Protein 1R8O (pdb70)

Solvent-accessible surface area: 8433 Å² total; per-residue (Å²): 176,12,30,7,61,116,48,139,59,0,50,4,52,26,24,44,1,43,1,7,14,37,91,224,62,131,2,1,0,6,32,18,18,98,11,38,79,43,191,18,31,34,0,1,3,6,9,115,51,92,168,42,56,19,35,4,4,67,0,20,0,80,70,175,33,153,101,7,52,52,36,39,73,0,2,2,25,7,50,97,27,32,165,74,6,35,120,57,1,7,6,8,35,71,95,27,235,94,50,38,0,0,5,1,27,47,98,172,48,62,72,79,10,22,44,2,37,1,47,82,16,161,112,20,15,46,3,4,43,28,21,122,192,73,137,57,31,14,0,0,33,76,73,26,153,112,151,27,41,8,0,5,12,57,79,56,88,38,22,13,0,99,0,76,79,35,120

Structure (mmCIF, N/CA/C/O backbone):
data_1R8O
#
_entry.id   1R8O
#
_cell.length_a   58.710
_cell.length_b   58.710
_cell.length_c   93.750
_cell.angle_alpha   90.00
_cell.angle_beta   90.00
_cell.angle_gamma   90.00
#
_symmetry.space_group_name_H-M   'P 43 21 2'
#
loop_
_entity.id
_entity.type
_entity.pdbx_description
1 polymer 'Kunitz trypsin inhibitor'
2 polymer 'Kunitz trypsin inhibitor'
3 water water
#
loop_
_atom_site.group_PDB
_atom_site.id
_atom_site.type_symbol
_atom_site.label_atom_id
_atom_site.label_alt_id
_atom_site.label_comp_id
_atom_site.label_asym_id
_atom_site.label_entity_id
_atom_site.label_seq_id
_atom_site.pdbx_PDB_ins_code
_atom_site.Cartn_x
_atom_site.Cartn_y
_atom_site.Cartn_z
_atom_site.occupancy
_atom_site.B_iso_or_equiv
_atom_site.auth_seq_id
_atom_site.auth_comp_id
_atom_site.auth_asym_id
_atom_site.auth_atom_id
_atom_site.pdbx_PDB_model_num
ATOM 1 N N . ARG A 1 1 ? 3.477 20.485 28.880 1.00 10.61 1 ARG A N 1
ATOM 2 C CA . ARG A 1 1 ? 4.626 21.406 29.113 1.00 10.93 1 ARG A CA 1
ATOM 3 C C . ARG A 1 1 ? 5.940 20.638 29.388 1.00 9.91 1 ARG A C 1
ATOM 4 O O . ARG A 1 1 ? 5.942 19.558 29.962 1.00 9.13 1 ARG A O 1
ATOM 12 N N . LEU A 1 2 ? 7.058 21.228 28.992 1.00 9.77 2 LEU A N 1
ATOM 13 C CA . LEU A 1 2 ? 8.362 20.603 29.195 1.00 8.39 2 LEU A CA 1
ATOM 14 C C . LEU A 1 2 ? 8.895 20.869 30.613 1.00 7.96 2 LEU A C 1
ATOM 15 O O . LEU A 1 2 ? 9.171 22.029 31.010 1.00 7.85 2 LEU A O 1
ATOM 20 N N . VAL A 1 3 ? 9.024 19.785 31.381 1.00 7.48 3 VAL A N 1
ATOM 21 C CA . VAL A 1 3 ? 9.661 19.874 32.698 1.00 6.74 3 VAL A CA 1
ATOM 22 C C . VAL A 1 3 ? 10.599 18.711 32.900 1.00 7.31 3 VAL A C 1
ATOM 23 O O . VAL A 1 3 ? 10.509 17.698 32.164 1.00 7.48 3 VAL A O 1
ATOM 27 N N . ASP A 1 4 ? 11.478 18.833 33.883 1.00 6.42 4 ASP A N 1
ATOM 28 C CA . ASP A 1 4 ? 12.338 17.714 34.272 1.00 7.43 4 ASP A CA 1
ATOM 29 C C . ASP A 1 4 ? 11.581 16.721 35.160 1.00 7.35 4 ASP A C 1
ATOM 30 O O . ASP A 1 4 ? 10.393 16.894 35.426 1.00 8.62 4 ASP A O 1
ATOM 35 N N . THR A 1 5 ? 12.274 15.688 35.637 1.00 8.45 5 THR A N 1
ATOM 36 C CA . THR A 1 5 ? 11.603 14.619 36.394 1.00 8.41 5 THR A CA 1
ATOM 37 C C . THR A 1 5 ? 11.035 15.089 37.743 1.00 8.81 5 THR A C 1
ATOM 38 O O . THR A 1 5 ? 10.140 14.454 38.287 1.00 8.34 5 THR A O 1
ATOM 42 N N . ASP A 1 6 ? 11.542 16.197 38.269 1.00 8.54 6 ASP A N 1
ATOM 43 C CA . ASP A 1 6 ? 10.961 16.843 39.483 1.00 9.31 6 ASP A CA 1
ATOM 44 C C . ASP A 1 6 ? 9.972 17.956 39.177 1.00 7.92 6 ASP A C 1
ATOM 45 O O . ASP A 1 6 ? 9.612 18.757 40.066 1.00 9.72 6 ASP A O 1
ATOM 50 N N . GLY A 1 7 ? 9.519 18.020 37.937 1.00 7.70 7 GLY A N 1
ATOM 51 C CA . GLY A 1 7 ? 8.513 18.987 37.515 1.00 7.32 7 GLY A CA 1
ATOM 52 C C . GLY A 1 7 ? 8.941 20.445 37.369 1.00 7.04 7 GLY A C 1
ATOM 53 O O . GLY A 1 7 ? 8.083 21.337 37.383 1.00 6.77 7 GLY A O 1
ATOM 54 N N . LYS A 1 8 ? 10.246 20.697 37.276 1.00 6.51 8 LYS A N 1
ATOM 55 C CA . LYS A 1 8 ? 10.767 22.059 37.113 1.00 6.71 8 LYS A CA 1
ATOM 56 C C . LYS A 1 8 ? 11.086 22.334 35.653 1.00 6.71 8 LYS A C 1
ATOM 57 O O . LYS A 1 8 ? 11.547 21.437 34.923 1.00 6.38 8 LYS A O 1
ATOM 63 N N . PRO A 1 9 ? 10.888 23.559 35.179 1.00 5.85 9 PRO A N 1
ATOM 64 C CA . PRO A 1 9 ? 11.314 23.846 33.801 1.00 5.97 9 PRO A CA 1
ATOM 65 C C . PRO A 1 9 ? 12.793 23.538 33.594 1.00 6.27 9 PRO A C 1
ATOM 66 O O . PRO A 1 9 ? 13.615 23.610 34.535 1.00 6.33 9 PRO A O 1
ATOM 70 N N . ILE A 1 10 ? 13.131 23.197 32.356 1.00 5.13 10 ILE A N 1
ATOM 71 C CA . ILE A 1 10 ? 14.503 22.888 31.971 1.00 4.75 10 ILE A CA 1
ATOM 72 C C . ILE A 1 10 ? 15.266 24.163 31.628 1.00 5.35 10 ILE A C 1
ATOM 73 O O . ILE A 1 10 ? 14.795 25.013 30.891 1.00 4.81 10 ILE A O 1
ATOM 78 N N . GLU A 1 11 ? 16.440 24.298 32.222 1.00 6.32 11 GLU A N 1
ATOM 79 C CA . GLU A 1 11 ? 17.248 25.503 32.080 1.00 6.21 11 GLU A CA 1
ATOM 80 C C . GLU A 1 11 ? 17.902 25.604 30.681 1.00 5.78 11 GLU A C 1
ATOM 81 O O . GLU A 1 11 ? 18.391 24.609 30.105 1.00 5.04 11 GLU A O 1
ATOM 87 N N . ASN A 1 12 ? 17.937 26.815 30.147 1.00 6.72 12 ASN A N 1
ATOM 88 C CA . ASN A 1 12 ? 18.692 27.063 28.904 1.00 7.64 12 ASN A CA 1
ATOM 89 C C . ASN A 1 12 ? 20.149 27.401 29.288 1.00 8.18 12 ASN A C 1
ATOM 90 O O . ASN A 1 12 ? 20.358 28.348 30.068 1.00 8.22 12 ASN A O 1
ATOM 95 N N . ASP A 1 13 ? 21.117 26.600 28.811 1.00 9.11 13 ASP A N 1
ATOM 96 C CA . ASP A 1 13 ? 22.556 26.869 29.027 1.00 9.47 13 ASP A CA 1
ATOM 97 C C . ASP A 1 13 ? 22.853 27.015 30.526 1.00 8.95 13 ASP A C 1
ATOM 98 O O . ASP A 1 13 ? 23.434 28.016 30.984 1.00 9.56 13 ASP A O 1
ATOM 103 N N . GLY A 1 14 ? 22.398 26.053 31.322 1.00 7.72 14 GLY A N 1
ATOM 104 C CA . GLY A 1 14 ? 22.546 26.194 32.752 1.00 7.45 14 GLY A CA 1
ATOM 105 C C . GLY A 1 14 ? 22.808 24.831 33.320 1.00 6.60 14 GLY A C 1
ATOM 106 O O . GLY A 1 14 ? 23.821 24.237 33.016 1.00 6.38 14 GLY A O 1
ATOM 107 N N . ALA A 1 15 ? 21.922 24.356 34.163 1.00 6.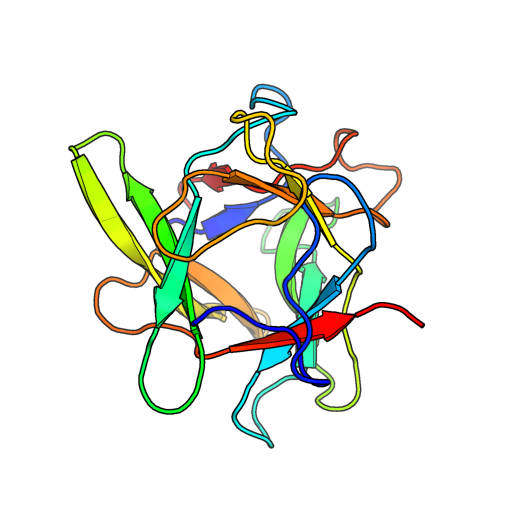59 15 ALA A N 1
ATOM 108 C CA . ALA A 1 15 ? 22.063 23.017 34.733 1.00 7.31 15 ALA A CA 1
ATOM 109 C C . ALA A 1 15 ? 22.242 21.948 33.667 1.00 7.68 15 ALA A C 1
ATOM 110 O O . ALA A 1 15 ? 21.778 22.062 32.526 1.00 8.08 15 ALA A O 1
ATOM 112 N N . GLU A 1 16 ? 22.888 20.862 34.069 1.00 8.09 16 GLU A N 1
ATOM 113 C CA . GLU A 1 16 ? 23.000 19.696 33.220 1.00 7.79 16 GLU A CA 1
ATOM 114 C C . GLU A 1 16 ? 21.840 18.729 33.454 1.00 7.89 16 GLU A C 1
ATOM 115 O O . GLU A 1 16 ? 21.254 18.679 34.575 1.00 6.27 16 GLU A O 1
ATOM 121 N N . TYR A 1 17 ? 21.513 17.940 32.410 1.00 5.91 17 TYR A N 1
ATOM 122 C CA . TYR A 1 17 ? 20.392 16.988 32.501 1.00 6.34 17 TYR A CA 1
ATOM 123 C C . TYR A 1 17 ? 20.835 15.653 31.934 1.00 6.70 17 TYR A C 1
ATOM 124 O O . TYR A 1 17 ? 21.683 15.634 31.038 1.00 6.69 17 TYR A O 1
ATOM 133 N N . TYR A 1 18 ? 20.261 14.567 32.453 1.00 7.49 18 TYR A N 1
ATOM 134 C CA . TYR A 1 18 ? 20.344 13.274 31.792 1.00 6.92 18 TYR A CA 1
ATOM 135 C C . TYR A 1 18 ? 19.077 12.994 30.976 1.00 7.15 18 TYR A C 1
ATOM 136 O O . TYR A 1 18 ? 17.974 13.293 31.427 1.00 8.63 18 TYR A O 1
ATOM 145 N N . ILE A 1 19 ? 19.245 12.381 29.801 1.00 6.36 19 ILE A N 1
ATOM 146 C CA . ILE A 1 19 ? 18.115 12.111 28.937 1.00 6.80 19 ILE A CA 1
ATOM 147 C C . ILE A 1 19 ? 17.850 10.625 29.085 1.00 6.47 19 ILE A C 1
ATOM 148 O O . ILE A 1 19 ? 18.673 9.816 28.630 1.00 6.02 19 ILE A O 1
ATOM 153 N N . LEU A 1 20 ? 16.702 10.286 29.666 1.00 6.88 20 LEU A N 1
ATOM 154 C CA . LEU A 1 20 ? 16.486 8.905 30.171 1.00 6.70 20 LEU A CA 1
ATOM 155 C C . LEU A 1 20 ? 15.296 8.323 29.468 1.00 7.28 20 LEU A C 1
ATOM 156 O O . LEU A 1 20 ? 14.377 9.048 29.178 1.00 6.15 20 LEU A O 1
ATOM 161 N N . PRO A 1 21 ? 15.294 7.002 29.258 1.00 6.54 21 PRO A N 1
ATOM 162 C CA . PRO A 1 21 ? 14.140 6.314 28.677 1.00 7.26 21 PRO A CA 1
ATOM 163 C C . PRO A 1 21 ? 13.001 6.333 29.655 1.00 8.07 21 PRO A C 1
ATOM 164 O O . PRO A 1 21 ? 13.221 6.174 30.860 1.00 7.69 21 PRO A O 1
ATOM 168 N N . SER A 1 22 ? 11.792 6.573 29.170 1.00 9.11 22 SER A N 1
ATOM 169 C CA . SER A 1 22 ? 10.620 6.324 30.030 1.00 10.72 22 SER A CA 1
ATOM 170 C C . SER A 1 22 ? 10.405 4.826 30.300 1.00 11.86 22 SER A C 1
ATOM 171 O O . SER A 1 22 ? 10.148 4.419 31.427 1.00 12.13 22 SER A O 1
ATOM 174 N N . VAL A 1 23 ? 10.517 3.992 29.277 1.00 11.47 23 VAL A N 1
ATOM 175 C CA . VAL A 1 23 ? 10.302 2.558 29.473 1.00 12.30 23 VAL A CA 1
ATOM 176 C C . VAL A 1 23 ? 11.493 1.884 30.183 1.00 12.29 23 VAL A C 1
ATOM 177 O O . VAL A 1 23 ? 12.648 2.253 29.970 1.00 12.36 23 VAL A O 1
ATOM 181 N N . ARG A 1 24 ? 11.195 0.904 31.041 1.00 11.96 24 ARG A N 1
ATOM 182 C CA . ARG A 1 24 ? 12.258 0.121 31.710 1.00 11.17 24 ARG A CA 1
ATOM 183 C C . ARG A 1 24 ? 12.621 -1.138 30.897 1.00 10.30 24 ARG A C 1
ATOM 184 O O . ARG A 1 24 ? 11.880 -1.541 30.006 1.00 9.94 24 ARG A O 1
ATOM 192 N N . GLY A 1 25 ? 13.754 -1.768 31.196 1.00 9.61 25 GLY A N 1
ATOM 193 C CA . GLY A 1 25 ? 14.064 -3.043 30.549 1.00 9.47 25 GLY A CA 1
ATOM 194 C C . GLY A 1 25 ? 14.641 -2.876 29.148 1.00 10.08 25 GLY A C 1
ATOM 195 O O . GLY A 1 25 ? 14.871 -3.869 28.439 1.00 9.52 25 GLY A O 1
ATOM 196 N N . LYS A 1 26 ? 14.878 -1.637 28.752 1.00 9.74 26 LYS A N 1
ATOM 197 C CA . LYS A 1 26 ? 15.348 -1.333 27.390 1.00 11.00 26 LYS A CA 1
ATOM 198 C C . LYS A 1 26 ? 16.461 -0.287 27.340 1.00 11.04 26 LYS A C 1
ATOM 199 O O . LYS A 1 26 ? 16.335 0.735 26.663 1.00 11.55 26 LYS A O 1
ATOM 205 N N . GLY A 1 27 ? 17.568 -0.560 28.015 1.00 10.54 27 GLY A N 1
ATOM 206 C CA . GLY A 1 27 ? 18.704 0.330 27.974 1.00 8.83 27 GLY A CA 1
ATOM 207 C C . GLY A 1 27 ? 18.571 1.521 28.918 1.00 8.87 27 GLY A C 1
ATOM 208 O O . GLY A 1 27 ? 17.470 1.804 29.440 1.00 6.95 27 GLY A O 1
ATOM 209 N N . GLY A 1 28 ? 19.700 2.194 29.134 1.00 7.82 28 GLY A N 1
ATOM 210 C CA . GLY A 1 28 ? 19.786 3.317 30.063 1.00 7.51 28 GLY A CA 1
ATOM 211 C C . GLY A 1 28 ? 19.765 4.661 29.373 1.00 8.22 28 GLY A C 1
ATOM 212 O O . GLY A 1 28 ? 19.316 4.782 28.232 1.00 8.53 28 GLY A O 1
ATOM 213 N N . GLY A 1 29 ? 20.277 5.683 30.047 1.00 7.79 29 GLY A N 1
ATOM 214 C CA . GLY A 1 29 ? 20.282 7.046 29.511 1.00 7.90 29 GLY A CA 1
ATOM 215 C C . GLY A 1 29 ? 21.306 7.220 28.393 1.00 8.60 29 GLY A C 1
ATOM 216 O O . GLY A 1 29 ? 22.197 6.385 28.178 1.00 8.21 29 GLY A O 1
ATOM 217 N N . LEU A 1 30 ? 21.195 8.318 27.671 1.00 7.90 30 LEU A N 1
ATOM 218 C CA . LEU A 1 30 ? 21.990 8.498 26.472 1.00 7.32 30 LEU A CA 1
ATOM 219 C C . LEU A 1 30 ? 23.473 8.796 26.837 1.00 7.31 30 LEU A C 1
ATOM 220 O O . LEU A 1 30 ? 23.764 9.511 27.806 1.00 8.39 30 LEU A O 1
ATOM 225 N N . VAL A 1 31 ? 24.381 8.210 26.072 1.00 6.82 31 VAL A N 1
ATOM 226 C CA . VAL A 1 31 ? 25.811 8.363 26.313 1.00 6.77 31 VAL A CA 1
ATOM 227 C C . VAL A 1 31 ? 26.474 8.366 24.941 1.00 7.88 31 VAL A C 1
ATOM 228 O O . VAL A 1 31 ? 25.792 8.697 23.949 1.00 7.14 31 VAL A O 1
ATOM 232 N N . LEU A 1 32 ? 27.784 8.020 24.881 1.00 6.88 32 LEU A N 1
ATOM 233 C CA . LEU A 1 32 ? 28.540 7.977 23.632 1.00 7.13 32 LEU A CA 1
ATOM 234 C C . LEU A 1 32 ? 29.218 6.619 23.539 1.00 7.46 32 LEU A C 1
ATOM 235 O O . LEU A 1 32 ? 29.572 6.031 24.589 1.00 7.85 32 LEU A O 1
ATOM 240 N N . ALA A 1 33 ? 29.405 6.155 22.305 1.00 7.90 33 ALA A N 1
ATOM 241 C CA . ALA A 1 33 ? 30.057 4.868 22.040 1.00 7.63 33 ALA A CA 1
ATOM 242 C C . ALA A 1 33 ? 30.785 4.887 20.721 1.00 8.30 33 ALA A C 1
ATOM 243 O O . ALA A 1 33 ? 30.481 5.708 19.841 1.00 8.23 33 ALA A O 1
ATOM 245 N N . LYS A 1 34 ? 31.756 3.979 20.565 1.00 10.12 34 LYS A N 1
ATOM 246 C CA . LYS A 1 34 ? 32.381 3.730 19.269 1.00 12.31 34 LYS A CA 1
ATOM 247 C C . LYS A 1 34 ? 31.468 2.851 18.477 1.00 15.40 34 LYS A C 1
ATOM 248 O O . LYS A 1 34 ? 30.998 1.801 18.979 1.00 17.20 34 LYS A O 1
ATOM 254 N N . SER A 1 35 ? 31.185 3.271 17.254 1.00 17.10 35 SER A N 1
ATOM 255 C CA . SER A 1 35 ? 30.359 2.468 16.372 1.00 19.27 35 SER A CA 1
ATOM 256 C C . SER A 1 35 ? 31.125 2.126 15.120 1.00 19.74 35 SER A C 1
ATOM 257 O O . SER A 1 35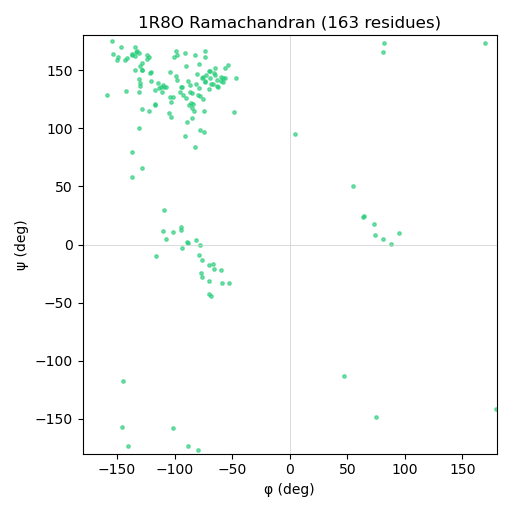 ? 31.886 2.965 14.575 1.00 19.97 35 SER A O 1
ATOM 260 N N . GLY A 1 36 ? 30.930 0.883 14.673 1.00 19.82 36 GLY A N 1
ATOM 261 C CA . GLY A 1 36 ? 31.636 0.354 13.510 1.00 19.42 36 GLY A CA 1
ATOM 262 C C . GLY A 1 36 ? 33.119 0.609 13.522 1.00 18.62 36 GLY A C 1
ATOM 263 O O . GLY A 1 36 ? 33.822 0.084 14.363 1.00 19.06 36 GLY A O 1
ATOM 264 N N . GLY A 1 37 ? 33.596 1.424 12.594 1.00 18.25 37 GLY A N 1
ATOM 265 C CA . GLY A 1 37 ? 35.024 1.630 12.440 1.00 17.68 37 GLY A CA 1
ATOM 266 C C . GLY A 1 37 ? 35.586 2.749 13.314 1.00 16.86 37 GLY A C 1
ATOM 267 O O . GLY A 1 37 ? 36.775 3.022 13.242 1.00 17.35 37 GLY A O 1
ATOM 268 N N . GLU A 1 38 ? 34.747 3.385 14.134 1.00 15.40 38 GLU A N 1
ATOM 269 C CA . GLU A 1 38 ? 35.194 4.487 14.987 1.00 14.01 38 GLU A CA 1
ATOM 270 C C . GLU A 1 38 ? 36.235 4.020 16.014 1.00 12.40 38 GLU A C 1
ATOM 271 O O . GLU A 1 38 ? 36.066 2.971 16.651 1.00 12.22 38 GLU A O 1
ATOM 277 N N . LYS A 1 39 ? 37.288 4.815 16.177 1.00 10.56 39 LYS A N 1
ATOM 278 C CA . LYS A 1 39 ? 38.246 4.627 17.246 1.00 11.10 39 LYS A CA 1
ATOM 279 C C . LYS A 1 39 ? 38.131 5.710 18.353 1.00 9.92 39 LYS A C 1
ATOM 280 O O . LYS A 1 39 ? 38.971 5.774 19.248 1.00 11.87 39 LYS A O 1
ATOM 286 N N . CYS A 1 40 ? 37.137 6.584 18.251 1.00 8.35 40 CYS A N 1
ATOM 287 C CA . CYS A 1 40 ? 36.823 7.580 19.288 1.00 6.75 40 CYS A CA 1
ATOM 288 C C . CYS A 1 40 ? 35.331 7.426 19.533 1.00 6.40 40 CYS A C 1
ATOM 289 O O . CYS A 1 40 ? 34.603 7.222 18.559 1.00 5.48 40 CYS A O 1
ATOM 292 N N . PRO A 1 41 ? 34.848 7.479 20.780 1.00 6.33 41 PRO A N 1
ATOM 293 C CA . PRO A 1 41 ? 33.420 7.294 21.034 1.00 5.96 41 PRO A CA 1
ATOM 294 C C . PRO A 1 41 ? 32.632 8.526 20.622 1.00 6.20 41 PRO A C 1
ATOM 295 O O . PRO A 1 41 ? 32.558 9.466 21.408 1.00 8.46 41 PRO A O 1
ATOM 299 N N . LEU A 1 42 ? 32.072 8.512 19.421 1.00 6.16 42 LEU A N 1
ATOM 300 C CA . LEU A 1 42 ? 31.428 9.728 18.863 1.00 5.71 42 LEU A CA 1
ATOM 301 C C . LEU A 1 42 ? 29.937 9.557 18.635 1.00 5.82 42 LEU A C 1
ATOM 302 O O . LEU A 1 42 ? 29.264 10.500 18.317 1.00 7.14 42 LEU A O 1
ATOM 307 N N . SER A 1 43 ? 29.433 8.336 18.752 1.00 6.38 43 SER A N 1
ATOM 308 C CA . SER A 1 43 ? 28.045 8.038 18.405 1.00 5.02 43 SER A CA 1
ATOM 309 C C . SER A 1 43 ? 27.158 8.096 19.628 1.00 6.56 43 SER A C 1
ATOM 310 O O . SER A 1 43 ? 27.459 7.466 20.618 1.00 6.84 43 SER A O 1
ATOM 313 N N . VAL A 1 44 ? 26.029 8.804 19.536 1.00 6.37 44 VAL A N 1
ATOM 314 C CA . VAL A 1 44 ? 25.062 8.866 20.661 1.00 6.10 44 VAL A CA 1
ATOM 315 C C . VAL A 1 44 ? 24.293 7.523 20.730 1.00 6.86 44 VAL A C 1
ATOM 316 O O . VAL A 1 44 ? 23.696 7.054 19.736 1.00 7.75 44 VAL A O 1
ATOM 320 N N . VAL A 1 45 ? 24.331 6.911 21.907 1.00 5.60 45 VAL A N 1
ATOM 321 C CA . VAL A 1 45 ? 23.640 5.629 22.105 1.00 6.20 45 VAL A CA 1
ATOM 322 C C . VAL A 1 45 ? 23.020 5.631 23.486 1.00 5.52 45 VAL A C 1
ATOM 323 O O . VAL A 1 45 ? 23.462 6.355 24.396 1.00 6.81 45 VAL A O 1
ATOM 327 N N . GLN A 1 46 ? 22.036 4.771 23.713 1.00 7.19 46 GLN A N 1
ATOM 328 C CA . GLN A 1 46 ? 21.704 4.597 25.102 1.00 8.22 46 GLN A CA 1
ATOM 329 C C . GLN A 1 46 ? 22.676 3.648 25.802 1.00 8.08 46 GLN A C 1
ATOM 330 O O . GLN A 1 46 ? 23.215 2.710 25.207 1.00 6.73 46 GLN A O 1
ATOM 336 N N . SER A 1 47 ? 22.924 3.908 27.067 1.00 8.87 47 SER A N 1
ATOM 337 C CA . SER A 1 47 ? 23.793 3.023 27.804 1.00 10.16 47 SER A CA 1
ATOM 338 C C . SER A 1 47 ? 23.229 1.569 27.778 1.00 11.37 47 SER A C 1
ATOM 339 O O . SER A 1 47 ? 22.001 1.361 27.872 1.00 9.23 47 SER A O 1
ATOM 342 N N . PRO A 1 48 ? 24.125 0.586 27.627 1.00 12.74 48 PRO A N 1
ATOM 343 C CA . PRO A 1 48 ? 23.734 -0.833 27.650 1.00 13.61 48 PRO A CA 1
ATOM 344 C C . PRO A 1 48 ? 23.054 -1.170 28.971 1.00 13.04 48 PRO A C 1
ATOM 345 O O . PRO A 1 48 ? 22.150 -2.005 28.973 1.00 12.96 48 PRO A O 1
ATOM 349 N N . SER A 1 49 ? 23.461 -0.526 30.064 1.00 11.79 49 SER A N 1
ATOM 350 C CA . SER A 1 49 ? 22.889 -0.817 31.372 1.00 11.56 49 SER A CA 1
ATOM 351 C C . SER A 1 49 ? 21.694 0.048 31.689 1.00 10.86 49 SER A C 1
ATOM 352 O O . SER A 1 49 ? 21.797 1.288 31.665 1.00 9.08 49 SER A O 1
ATOM 355 N N . GLU A 1 50 ? 20.580 -0.598 32.042 1.00 10.03 50 GLU A N 1
ATOM 356 C CA . GLU A 1 50 ? 19.353 0.099 32.412 1.00 11.03 50 GLU A CA 1
ATOM 357 C C . GLU A 1 50 ? 19.543 1.012 33.619 1.00 11.88 50 GLU A C 1
ATOM 358 O O . GLU A 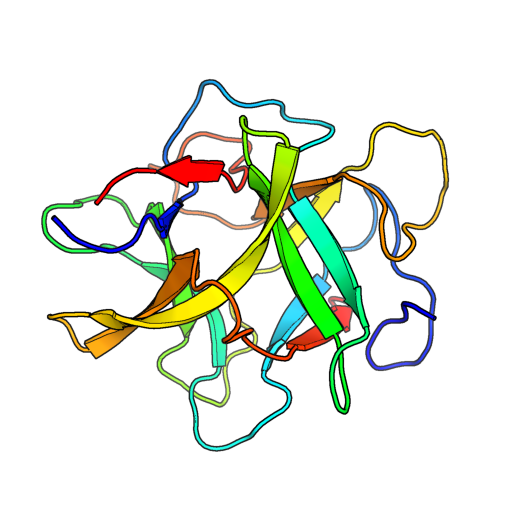1 50 ? 18.750 1.941 33.825 1.00 11.24 50 GLU A O 1
ATOM 364 N N . LEU A 1 51 ? 20.574 0.727 34.413 1.00 10.55 51 LEU A N 1
ATOM 365 C CA . LEU A 1 51 ? 20.809 1.485 35.636 1.00 12.27 51 LEU A CA 1
ATOM 366 C C . LEU A 1 51 ? 21.433 2.846 35.351 1.00 13.01 51 LEU A C 1
ATOM 367 O O . LEU A 1 51 ? 21.298 3.800 36.156 1.00 13.48 51 LEU A O 1
ATOM 372 N N . SER A 1 52 ? 22.110 2.944 34.206 1.00 12.04 52 SER A N 1
ATOM 373 C CA . SER A 1 52 ? 22.921 4.120 33.927 1.00 12.17 52 SER A CA 1
ATOM 374 C C . SER A 1 52 ? 22.119 5.339 33.466 1.00 12.46 52 SER A C 1
ATOM 375 O O . SER A 1 52 ? 21.222 5.260 32.603 1.00 11.56 52 SER A O 1
ATOM 378 N N . ASN A 1 53 ? 22.454 6.480 34.045 1.00 11.24 53 ASN A N 1
ATOM 379 C CA . ASN A 1 53 ? 21.900 7.736 33.551 1.00 11.17 53 ASN A CA 1
ATOM 380 C C . ASN A 1 53 ? 22.591 8.242 32.293 1.00 10.47 53 ASN A C 1
ATOM 381 O O . ASN A 1 53 ? 22.113 9.190 31.720 1.00 10.36 53 ASN A O 1
ATOM 386 N N . GLY A 1 54 ? 23.707 7.617 31.890 1.00 9.67 54 GLY A N 1
ATOM 387 C CA . GLY A 1 54 ? 24.464 8.049 30.717 1.00 9.65 54 GLY A CA 1
ATOM 388 C C . GLY A 1 54 ? 25.267 9.318 30.994 1.00 8.56 54 GLY A C 1
ATOM 389 O O . GLY A 1 54 ? 25.730 9.521 32.131 1.00 9.98 54 GLY A O 1
ATOM 390 N N . LEU A 1 55 ? 25.466 10.179 29.991 1.00 8.08 55 LEU A N 1
ATOM 391 C CA . LEU A 1 55 ? 26.270 11.403 30.197 1.00 6.22 55 LEU A CA 1
ATOM 392 C C . LEU A 1 55 ? 25.384 12.655 30.313 1.00 8.54 55 LEU A C 1
ATOM 393 O O . LEU A 1 55 ? 24.372 12.736 29.615 1.00 8.27 55 LEU A O 1
ATOM 398 N N . PRO A 1 56 ? 25.807 13.659 31.095 1.00 7.83 56 PRO A N 1
ATOM 399 C CA . PRO A 1 56 ? 25.018 14.872 31.278 1.00 8.17 56 PRO A CA 1
ATOM 400 C C . PRO A 1 56 ? 25.040 15.753 30.000 1.00 7.37 56 PRO A C 1
ATOM 401 O O . PRO A 1 56 ? 26.055 15.763 29.292 1.00 6.83 56 PRO A O 1
ATOM 405 N N . VAL A 1 57 ? 23.939 16.445 29.695 1.00 6.44 57 VAL A N 1
ATOM 406 C CA . VAL A 1 57 ? 23.971 17.407 28.575 1.00 5.31 57 VAL A CA 1
ATOM 407 C C . VAL A 1 57 ? 23.549 18.782 29.064 1.00 6.34 57 VAL A C 1
ATOM 408 O O . VAL A 1 57 ? 22.900 18.899 30.124 1.00 6.66 57 VAL A O 1
ATOM 412 N N . ARG A 1 58 ? 23.928 19.800 28.302 1.00 6.76 58 ARG A N 1
ATOM 413 C CA . ARG A 1 58 ? 23.490 21.173 28.504 1.00 8.78 58 ARG A CA 1
ATOM 414 C C . ARG A 1 58 ? 22.716 21.560 27.261 1.00 9.21 58 ARG A C 1
ATOM 415 O O . ARG A 1 58 ? 23.184 21.306 26.161 1.00 9.50 58 ARG A O 1
ATOM 423 N N . PHE A 1 59 ? 21.545 22.153 27.434 1.00 8.81 59 PHE A N 1
ATOM 424 C CA . PHE A 1 59 ? 20.743 22.614 26.281 1.00 9.48 59 PHE A CA 1
ATOM 425 C C . PHE A 1 59 ? 21.167 24.039 25.923 1.00 10.05 59 PHE A C 1
ATOM 426 O O . PHE A 1 59 ? 21.458 24.853 26.795 1.00 9.16 59 PHE A O 1
ATOM 434 N N . LYS A 1 60 ? 21.234 24.310 24.621 1.00 9.97 60 LYS A N 1
ATOM 435 C CA . LYS A 1 60 ? 21.713 25.597 24.148 1.00 12.20 60 LYS A CA 1
ATOM 436 C C . LYS A 1 60 ? 20.725 26.136 23.121 1.00 12.63 60 LYS A C 1
ATOM 437 O O . LYS A 1 60 ? 20.731 25.719 21.972 1.00 13.01 60 LYS A O 1
ATOM 443 N N . ALA A 1 61 ? 19.861 27.050 23.535 1.00 13.09 61 ALA A N 1
ATOM 444 C CA . ALA A 1 61 ? 18.854 27.597 22.635 1.00 13.77 61 ALA A CA 1
ATOM 445 C C . ALA A 1 61 ? 19.209 29.078 22.465 1.00 15.59 61 ALA A C 1
ATOM 446 O O . ALA A 1 61 ? 19.553 29.739 23.446 1.00 15.84 61 ALA A O 1
ATOM 448 N N . SER A 1 62 ? 19.101 29.589 21.241 1.00 17.72 62 SER A N 1
ATOM 449 C CA . SER A 1 62 ? 19.612 30.925 20.935 1.00 20.99 62 SER A CA 1
ATOM 450 C C . SER A 1 62 ? 18.830 32.054 21.565 1.00 22.50 62 SER A C 1
ATOM 451 O O . SER A 1 62 ? 19.442 33.020 22.069 1.00 23.67 62 SER A O 1
ATOM 454 N N . PRO A 1 63 ? 17.498 31.982 21.550 1.00 23.19 63 PRO A N 1
ATOM 455 C CA . PRO A 1 63 ? 16.725 33.009 22.255 1.00 23.66 63 PRO A CA 1
ATOM 456 C C . PRO A 1 63 ? 17.315 33.235 23.669 1.00 24.27 63 PRO A C 1
ATOM 457 O O . PRO A 1 63 ? 17.785 32.265 24.308 1.00 23.24 63 PRO A O 1
ATOM 461 N N . ARG A 1 64 ? 17.316 34.485 24.149 1.00 24.95 64 ARG A N 1
ATOM 462 C CA . ARG A 1 64 ? 17.618 34.696 25.573 1.00 25.18 64 ARG A CA 1
ATOM 463 C C . ARG A 1 64 ? 16.369 34.467 26.439 1.00 23.79 64 ARG A C 1
ATOM 464 O O . ARG A 1 64 ? 15.585 35.389 26.763 1.00 23.87 64 ARG A O 1
ATOM 472 N N . SER A 1 65 ? 16.176 33.187 26.729 1.00 21.42 65 SER A N 1
ATOM 473 C CA . SER A 1 65 ? 15.200 32.736 27.685 1.00 18.78 65 SER A CA 1
ATOM 474 C C . SER A 1 65 ? 16.015 31.962 28.722 1.00 16.26 65 SER A C 1
ATOM 475 O O . SER A 1 65 ? 17.055 31.361 28.397 1.00 14.61 65 SER A O 1
ATOM 478 N N . LYS A 1 66 ? 15.553 32.016 29.963 1.00 13.72 66 LYS A N 1
ATOM 479 C CA . LYS A 1 66 ? 16.244 31.337 31.035 1.00 11.73 66 LYS A CA 1
ATOM 480 C C . LYS A 1 66 ? 15.951 29.839 30.959 1.00 10.24 66 LYS A C 1
ATOM 481 O O . LYS A 1 66 ? 16.781 29.019 31.361 1.00 10.63 66 LYS A O 1
ATOM 487 N N . TYR A 1 67 ? 14.792 29.498 30.406 1.00 9.45 67 TYR A N 1
ATOM 488 C CA . TYR A 1 67 ? 14.289 28.115 30.351 1.00 8.44 67 TYR A CA 1
ATOM 489 C C . TYR A 1 67 ? 13.822 27.730 28.922 1.00 8.82 67 TYR A C 1
ATOM 490 O O . TYR A 1 67 ? 13.237 28.545 28.205 1.00 9.61 67 TYR A O 1
ATOM 499 N N . ILE A 1 68 ? 14.071 26.489 28.517 1.00 7.68 68 ILE A N 1
ATOM 500 C CA . ILE A 1 68 ? 13.671 26.016 27.189 1.00 7.49 68 ILE A CA 1
ATOM 501 C C . ILE A 1 68 ? 12.195 25.582 27.182 1.00 8.65 68 ILE A C 1
ATOM 502 O O . ILE A 1 68 ? 11.592 25.395 28.252 1.00 10.23 68 ILE A O 1
ATOM 507 N N . SER A 1 69 ? 11.601 25.465 26.001 1.00 8.04 69 SER A N 1
ATOM 508 C CA . SER A 1 69 ? 10.218 25.007 25.906 1.00 8.35 69 SER A CA 1
ATOM 509 C C . SER A 1 69 ? 10.168 23.967 24.783 1.00 7.86 69 SER A C 1
ATOM 510 O O . SER A 1 69 ? 11.122 23.820 24.030 1.00 6.35 69 SER A O 1
ATOM 513 N N . VAL A 1 70 ? 9.053 23.260 24.658 1.00 7.65 70 VAL A N 1
ATOM 514 C CA . VAL A 1 70 ? 8.850 22.382 23.501 1.00 7.70 70 VAL A CA 1
ATOM 515 C C . VAL A 1 70 ? 8.771 23.205 22.237 1.00 8.33 70 VAL A C 1
ATOM 516 O O . VAL A 1 70 ? 8.392 24.383 22.272 1.00 8.69 70 VAL A O 1
ATOM 520 N N . GLY A 1 71 ? 9.161 22.589 21.129 1.00 8.56 71 GLY A N 1
ATOM 521 C CA . GLY A 1 71 ? 9.114 23.209 19.830 1.00 8.87 71 GLY A CA 1
ATOM 522 C C . GLY A 1 71 ? 10.184 24.262 19.590 1.00 10.00 71 GLY A C 1
ATOM 523 O O . GLY A 1 71 ? 10.097 24.973 18.593 1.00 11.13 71 GLY A O 1
ATOM 524 N N . MET A 1 72 ? 11.141 24.404 20.499 1.00 7.64 72 MET A N 1
ATOM 525 C CA . MET A 1 72 ? 12.149 25.451 20.388 1.00 7.93 72 MET A CA 1
ATOM 526 C C . MET A 1 72 ? 13.411 24.784 19.845 1.00 6.89 72 MET A C 1
ATOM 527 O O . MET A 1 72 ? 13.869 23.798 20.429 1.00 5.51 72 MET A O 1
ATOM 532 N N . LEU A 1 73 ? 13.969 25.319 18.758 1.00 6.65 73 LEU A N 1
ATOM 533 C CA . LEU A 1 73 ? 15.238 24.760 18.249 1.00 6.75 73 LEU A CA 1
ATOM 534 C C . LEU A 1 73 ? 16.373 25.017 19.245 1.00 6.47 73 LEU A C 1
ATOM 535 O O . LEU A 1 73 ? 16.482 26.090 19.873 1.00 5.65 73 LEU A O 1
ATOM 540 N N . LEU A 1 74 ? 17.203 24.000 19.421 1.00 6.38 74 LEU A N 1
ATOM 541 C CA . LEU A 1 74 ? 18.318 24.110 20.319 1.00 7.75 74 LEU A CA 1
ATOM 542 C C . LEU A 1 74 ? 19.434 23.177 19.903 1.00 7.69 74 LEU A C 1
ATOM 543 O O . LEU A 1 74 ? 19.209 22.262 19.102 1.00 7.38 74 LEU A O 1
ATOM 548 N N . GLY A 1 75 ? 20.618 23.426 20.455 1.00 7.24 75 GLY A N 1
ATOM 549 C CA . GLY A 1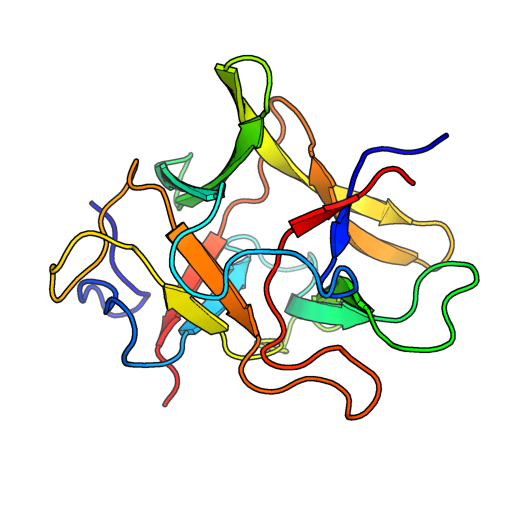 75 ? 21.715 22.466 20.413 1.00 7.80 75 GLY A CA 1
ATOM 550 C C . GLY A 1 75 ? 21.786 21.681 21.707 1.00 7.19 75 GLY A C 1
ATOM 551 O O . GLY A 1 75 ? 21.188 22.099 22.728 1.00 6.73 75 GLY A O 1
ATOM 552 N N . ILE A 1 76 ? 22.504 20.550 21.679 1.00 5.10 76 ILE A N 1
ATOM 553 C CA . ILE A 1 76 ? 22.632 19.693 22.841 1.00 5.79 76 ILE A CA 1
ATOM 554 C C . ILE A 1 76 ? 24.118 19.474 23.010 1.00 6.36 76 ILE A C 1
ATOM 555 O O . ILE A 1 76 ? 24.768 18.979 22.075 1.00 5.81 76 ILE A O 1
ATOM 560 N N . GLU A 1 77 ? 24.688 19.935 24.122 1.00 6.19 77 GLU A N 1
ATOM 561 C CA . GLU A 1 77 ? 26.128 19.771 24.327 1.00 6.34 77 GLU A CA 1
ATOM 562 C C . GLU A 1 77 ? 26.308 18.651 25.329 1.00 6.67 77 GLU A C 1
ATOM 563 O O . GLU A 1 77 ? 25.717 18.707 26.427 1.00 7.18 77 GLU A O 1
ATOM 569 N N . VAL A 1 78 ? 27.117 17.660 24.986 1.00 6.93 78 VAL A N 1
ATOM 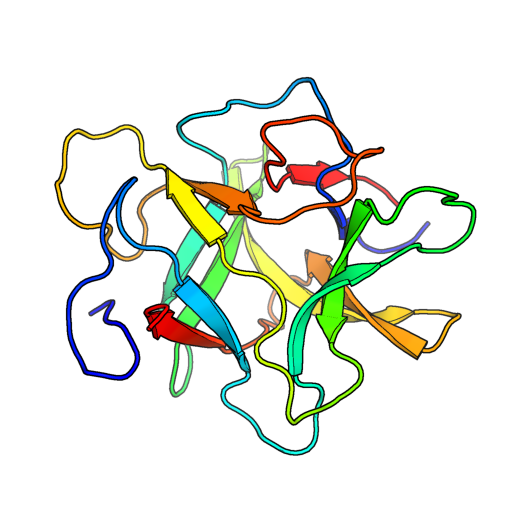570 C CA . VAL A 1 78 ? 27.439 16.570 25.918 1.00 6.75 78 VAL A CA 1
ATOM 571 C C . VAL A 1 78 ? 28.596 17.069 26.767 1.00 6.90 78 VAL A C 1
ATOM 572 O O . VAL A 1 78 ? 29.734 17.219 26.275 1.00 7.00 78 VAL A O 1
ATOM 576 N N . ILE A 1 79 ? 28.293 17.346 28.043 1.00 6.39 79 ILE A N 1
ATOM 577 C CA . ILE A 1 79 ? 29.213 18.038 28.986 1.00 7.60 79 ILE A CA 1
ATOM 578 C C . ILE A 1 79 ? 30.420 17.234 29.426 1.00 7.47 79 ILE A C 1
ATOM 579 O O . ILE A 1 79 ? 31.465 17.797 29.762 1.00 8.34 79 ILE A O 1
ATOM 584 N N . GLU A 1 80 ? 30.264 15.919 29.506 1.00 5.90 80 GLU A N 1
ATOM 585 C CA . GLU A 1 80 ? 31.402 15.065 29.781 1.00 7.43 80 GLU A CA 1
ATOM 586 C C . GLU A 1 80 ? 31.523 14.206 28.548 1.00 7.25 80 GLU A C 1
ATOM 587 O O . GLU A 1 80 ? 30.562 13.513 28.197 1.00 7.30 80 GLU A O 1
ATOM 593 N N . SER A 1 81 ? 32.675 14.265 27.867 1.00 6.58 81 SER A N 1
ATOM 594 C CA . SER A 1 81 ? 32.856 13.526 26.625 1.00 7.24 81 SER A CA 1
ATOM 595 C C . SER A 1 81 ? 34.329 13.124 26.459 1.00 7.19 81 SER A C 1
ATOM 596 O O . SER A 1 81 ? 35.218 13.730 27.076 1.00 6.98 81 SER A O 1
ATOM 599 N N . PRO A 1 82 ? 34.600 12.144 25.596 1.00 6.33 82 PRO A N 1
ATOM 600 C CA . PRO A 1 82 ? 35.951 11.636 25.411 1.00 6.86 82 PRO A CA 1
ATOM 601 C C . PRO A 1 82 ? 36.950 12.729 25.032 1.00 7.21 82 PRO A C 1
ATOM 602 O O . PRO A 1 82 ? 36.574 13.695 24.322 1.00 6.01 82 PRO A O 1
ATOM 606 N N . GLU A 1 83 ? 38.187 12.626 25.530 1.00 7.91 83 GLU A N 1
ATOM 607 C CA . GLU A 1 83 ? 39.237 13.593 25.153 1.00 9.92 83 GLU A CA 1
ATOM 608 C C . GLU A 1 83 ? 39.347 13.678 23.637 1.00 9.21 83 GLU A C 1
ATOM 609 O O . GLU A 1 83 ? 39.712 14.726 23.113 1.00 10.44 83 GLU A O 1
ATOM 615 N N . CYS A 1 84 ? 39.101 12.566 22.948 1.00 8.61 84 CYS A N 1
ATOM 616 C CA . CYS A 1 84 ? 39.276 12.543 21.485 1.00 7.57 84 CYS A CA 1
ATOM 617 C C . CYS A 1 84 ? 38.138 13.243 20.721 1.00 8.65 84 CYS A C 1
ATOM 618 O O . CYS A 1 84 ? 38.255 13.513 19.513 1.00 9.79 84 CYS A O 1
ATOM 621 N N . ALA A 1 85 ? 37.028 13.541 21.400 1.00 6.11 85 ALA A N 1
ATOM 622 C CA . ALA A 1 85 ? 35.887 14.142 20.708 1.00 5.74 85 ALA A CA 1
ATOM 623 C C . ALA A 1 85 ? 36.158 15.617 20.510 1.00 6.11 85 ALA A C 1
ATOM 624 O O . ALA A 1 85 ? 36.906 16.198 21.313 1.00 5.59 85 ALA A O 1
ATOM 626 N N . PRO A 1 86 ? 35.529 16.243 19.505 1.00 7.03 86 PRO A N 1
ATOM 627 C CA . PRO A 1 86 ? 35.620 17.707 19.321 1.00 7.15 86 PRO A CA 1
ATOM 628 C C . PRO A 1 86 ? 34.952 18.333 20.523 1.00 7.62 86 PRO A C 1
ATOM 629 O O . PRO A 1 86 ? 34.030 17.762 21.077 1.00 7.91 86 PRO A O 1
ATOM 633 N N . LYS A 1 87 ? 35.460 19.476 20.954 1.00 8.06 87 LYS A N 1
ATOM 634 C CA . LYS A 1 87 ? 34.933 20.127 22.143 1.00 8.44 87 LYS A CA 1
ATOM 635 C C . LYS A 1 87 ? 34.663 21.566 21.760 1.00 8.37 87 LYS A C 1
ATOM 636 O O . LYS A 1 87 ? 35.543 22.205 21.144 1.00 8.36 87 LYS A O 1
ATOM 642 N N . PRO A 1 88 ? 33.515 22.127 22.160 1.00 9.17 88 PRO A N 1
ATOM 643 C CA . PRO A 1 88 ? 32.429 21.416 22.880 1.00 9.33 88 PRO A CA 1
ATOM 644 C C . PRO A 1 88 ? 31.779 20.353 22.007 1.00 9.03 88 PRO A C 1
ATOM 645 O O . PRO A 1 88 ? 31.718 20.515 20.795 1.00 8.39 88 PRO A O 1
ATOM 649 N N . SER A 1 89 ? 31.334 19.288 22.645 1.00 7.99 89 SER A N 1
ATOM 650 C CA . SER A 1 89 ? 30.814 18.134 21.925 1.00 7.03 89 SER A CA 1
ATOM 651 C C . SER A 1 89 ? 29.343 18.377 21.726 1.00 6.83 89 SER A C 1
ATOM 652 O O . SER A 1 89 ? 28.549 18.234 22.672 1.00 8.53 89 SER A O 1
ATOM 655 N N . MET A 1 90 ? 28.970 18.716 20.491 1.00 6.49 90 MET A N 1
ATOM 656 C CA . MET A 1 90 ? 27.573 19.068 20.181 1.00 6.69 90 MET A CA 1
ATOM 657 C C . MET A 1 90 ? 26.949 17.958 19.342 1.00 6.00 90 MET A C 1
ATOM 658 O O . MET A 1 90 ? 27.546 17.482 18.362 1.00 7.04 90 MET A O 1
ATOM 663 N N . TRP A 1 91 ? 25.725 17.563 19.684 1.00 4.29 91 TRP A N 1
ATOM 664 C CA . TRP A 1 91 ? 25.011 16.649 18.791 1.00 4.76 91 TRP A CA 1
ATOM 665 C C . TRP A 1 91 ? 24.811 17.260 17.378 1.00 4.70 91 TRP A C 1
ATOM 666 O O . TRP A 1 91 ? 24.495 18.471 17.214 1.00 5.48 91 TRP A O 1
ATOM 677 N N . SER A 1 92 ? 24.895 16.393 16.369 1.00 4.76 92 SER A N 1
ATOM 678 C CA . SER A 1 92 ? 24.515 16.731 14.992 1.00 4.78 92 SER A CA 1
ATOM 679 C C . SER A 1 92 ? 24.136 15.429 14.345 1.00 6.73 92 SER A C 1
ATOM 680 O O . SER A 1 92 ? 24.292 14.370 14.975 1.00 7.42 92 SER A O 1
ATOM 683 N N . VAL A 1 93 ? 23.656 15.503 13.095 1.00 6.38 93 VAL A N 1
ATOM 684 C CA . VAL A 1 93 ? 23.264 14.279 12.380 1.00 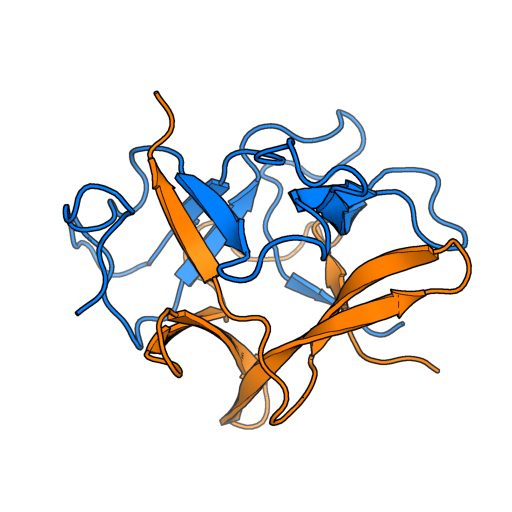7.94 93 VAL A CA 1
ATOM 685 C C . VAL A 1 93 ? 24.282 13.936 11.270 1.00 10.52 93 VAL A C 1
ATOM 686 O O . VAL A 1 93 ? 24.731 14.819 10.546 1.00 10.93 93 VAL A O 1
ATOM 690 N N . LYS A 1 94 ? 24.653 12.662 11.172 1.00 12.72 94 LYS A N 1
ATOM 691 C CA . LYS A 1 94 ? 25.519 12.218 10.095 1.00 16.47 94 LYS A CA 1
ATOM 692 C C . LYS A 1 94 ? 24.966 10.998 9.323 1.00 19.07 94 LYS A C 1
ATOM 693 O O . LYS A 1 94 ? 24.227 10.188 9.888 1.00 15.58 94 LYS A O 1
ATOM 699 N N . SER A 1 95 ? 25.312 10.898 8.029 1.00 22.41 95 SER A N 1
ATOM 700 C CA . SER A 1 95 ? 24.988 9.706 7.222 1.00 26.70 95 SER A CA 1
ATOM 701 C C . SER A 1 95 ? 25.842 8.522 7.683 1.00 28.76 95 SER A C 1
ATOM 702 O O . SER A 1 95 ? 26.993 8.713 8.120 1.00 29.80 95 SER A O 1
ATOM 705 N N . GLY A 1 96 ? 25.292 7.308 7.564 1.00 31.11 96 GLY A N 1
ATOM 706 C CA . GLY A 1 96 ? 25.887 6.117 8.173 1.00 32.29 96 GLY A CA 1
ATOM 707 C C . GLY A 1 96 ? 25.860 6.110 9.701 1.00 34.11 96 GLY A C 1
ATOM 708 O O . GLY A 1 96 ? 25.040 6.828 10.350 1.00 32.98 96 GLY A O 1
ATOM 710 N N . TRP B 2 1 ? 24.497 1.461 3.298 1.00 10.63 97 TRP B N 1
ATOM 711 C CA . TRP B 2 1 ? 23.735 2.570 3.905 1.00 10.79 97 TRP B CA 1
ATOM 712 C C . TRP B 2 1 ? 23.039 2.142 5.219 1.00 12.15 97 TRP B C 1
ATOM 713 O O . TRP B 2 1 ? 22.606 0.998 5.363 1.00 12.45 97 TRP B O 1
ATOM 724 N N . LYS B 2 2 ? 22.919 3.072 6.170 1.00 12.40 98 LYS B N 1
ATOM 725 C CA . LYS B 2 2 ? 22.091 2.862 7.344 1.00 11.85 98 LYS B CA 1
ATOM 726 C C . LYS B 2 2 ? 21.487 4.219 7.740 1.00 10.44 98 LYS B C 1
ATOM 727 O O . LYS B 2 2 ? 21.875 5.263 7.167 1.00 9.88 98 LYS B O 1
ATOM 733 N N . LEU B 2 3 ? 20.535 4.194 8.679 1.00 8.91 99 LEU B N 1
ATOM 734 C CA . LEU B 2 3 ? 19.801 5.392 9.045 1.00 7.92 99 LEU B CA 1
ATOM 735 C C . LEU B 2 3 ? 20.794 6.433 9.516 1.00 8.17 99 LEU B C 1
ATOM 736 O O . LEU B 2 3 ? 21.760 6.047 10.177 1.00 8.32 99 LEU B O 1
ATOM 741 N N . PRO B 2 4 ? 20.551 7.720 9.208 1.00 7.40 100 PRO B N 1
ATOM 742 C CA . PRO B 2 4 ? 21.407 8.807 9.710 1.00 8.12 100 PRO B CA 1
ATOM 743 C C . PRO B 2 4 ? 21.379 8.782 11.213 1.00 7.84 100 PRO B C 1
ATOM 744 O O . PRO B 2 4 ? 20.307 8.540 11.812 1.00 8.91 100 PRO B O 1
ATOM 748 N N . SER B 2 5 ? 22.518 9.019 11.824 1.00 7.78 101 SER B N 1
ATOM 749 C CA . SER B 2 5 ? 22.624 8.874 13.252 1.00 7.75 101 SER B CA 1
ATOM 750 C C . SER B 2 5 ? 23.075 10.140 13.967 1.00 7.23 101 SER B C 1
ATOM 751 O O . SER B 2 5 ? 23.631 11.033 13.356 1.00 7.60 101 SER B O 1
ATOM 754 N N . VAL B 2 6 ? 22.831 10.201 15.270 1.00 5.32 102 VAL B N 1
ATOM 755 C CA . VAL B 2 6 ? 23.256 11.368 16.029 1.00 4.99 102 VAL B CA 1
ATOM 756 C C . VAL B 2 6 ? 24.714 11.153 16.477 1.00 5.33 102 VAL B C 1
ATOM 757 O O . VAL B 2 6 ? 25.018 10.119 17.044 1.00 6.85 102 VAL B O 1
ATOM 761 N N . THR B 2 7 ? 25.567 12.149 16.250 1.00 4.23 103 THR B N 1
ATOM 762 C CA . THR B 2 7 ? 27.011 12.055 16.533 1.00 5.25 103 THR B CA 1
ATOM 763 C C . THR B 2 7 ? 27.471 13.325 17.253 1.00 4.15 103 THR B C 1
ATOM 764 O O . THR B 2 7 ? 26.787 14.351 17.180 1.00 4.75 103 THR B O 1
ATOM 768 N N . VAL B 2 8 ? 28.634 13.270 17.910 1.00 4.65 104 VAL B N 1
ATOM 769 C CA . VAL B 2 8 ? 29.323 14.491 18.288 1.00 3.99 104 VAL B CA 1
ATOM 770 C C . VAL B 2 8 ? 30.605 14.692 17.467 1.00 5.02 104 VAL B C 1
ATOM 771 O O . VAL B 2 8 ? 31.387 15.585 17.754 1.00 4.90 104 VAL B O 1
ATOM 775 N N . GLY B 2 9 ? 30.778 13.897 16.416 1.00 3.99 105 GLY B N 1
ATOM 776 C CA . GLY B 2 9 ? 32.028 13.904 15.682 1.00 4.04 105 GLY B CA 1
ATOM 777 C C . GLY B 2 9 ? 32.156 15.034 14.664 1.00 3.64 105 GLY B C 1
ATOM 778 O O . GLY B 2 9 ? 33.157 15.090 14.004 1.00 5.48 105 GLY B O 1
ATOM 779 N N . ASN B 2 10 ? 31.205 15.948 14.554 1.00 3.51 106 ASN B N 1
ATOM 780 C CA . ASN B 2 10 ? 31.316 16.975 13.496 1.00 5.17 106 ASN B CA 1
ATOM 781 C C . ASN B 2 10 ? 31.771 18.259 14.138 1.00 4.51 106 ASN B C 1
ATOM 782 O O . ASN B 2 10 ? 31.015 18.829 14.892 1.00 5.35 106 ASN B O 1
ATOM 787 N N . PRO B 2 11 ? 33.005 18.697 13.893 1.00 4.03 107 PRO B N 1
ATOM 788 C CA . PRO B 2 11 ? 33.538 19.860 14.614 1.00 4.70 107 PRO B CA 1
ATOM 789 C C . PRO B 2 11 ? 33.005 21.178 14.049 1.00 7.78 107 PRO B C 1
ATOM 790 O O . PRO B 2 11 ? 33.386 22.253 14.531 1.00 8.89 107 PRO B O 1
ATOM 794 N N . LYS B 2 12 ? 32.178 21.108 13.016 1.00 8.41 108 LYS B N 1
ATOM 795 C CA . LYS B 2 12 ? 31.818 22.301 12.258 1.00 10.82 108 LYS B CA 1
ATOM 796 C C . LYS B 2 12 ? 30.418 22.838 12.641 1.00 10.83 108 LYS B C 1
ATOM 797 O O . LYS B 2 12 ? 29.893 23.708 11.942 1.00 13.13 108 LYS B O 1
ATOM 803 N N . VAL B 2 13 ? 29.796 22.349 13.707 1.00 10.45 109 VAL B N 1
ATOM 804 C CA . VAL B 2 13 ? 28.406 22.746 13.998 1.00 9.96 109 VAL B CA 1
ATOM 805 C C . VAL B 2 13 ? 28.309 23.845 15.061 1.00 11.05 109 VAL B C 1
ATOM 806 O O . VAL B 2 13 ? 29.299 24.146 15.737 1.00 11.26 109 VAL B O 1
ATOM 810 N N . SER B 2 14 ? 27.139 24.476 15.211 1.00 11.46 110 SER B N 1
ATOM 811 C CA . SER B 2 14 ? 27.045 25.623 16.126 1.00 12.29 110 SER B CA 1
ATOM 812 C C . SER B 2 14 ? 27.193 25.148 17.546 1.00 11.41 110 SER B C 1
ATOM 813 O O . SER B 2 14 ? 26.712 24.071 17.907 1.00 10.58 110 SER B O 1
ATOM 816 N N . VAL B 2 15 ? 27.856 25.965 18.348 1.00 10.89 111 VAL B N 1
ATOM 817 C CA . VAL B 2 15 ? 27.997 25.644 19.774 1.00 12.15 111 VAL B CA 1
ATOM 818 C C . VAL B 2 15 ? 26.889 26.302 20.618 1.00 13.03 111 VAL B C 1
ATOM 819 O O . VAL B 2 15 ? 26.834 26.139 21.834 1.00 13.81 111 VAL B O 1
ATOM 823 N N . PHE B 2 16 ? 26.035 27.091 19.958 1.00 14.46 112 PHE B N 1
ATOM 824 C CA . PHE B 2 16 ? 24.826 27.657 20.554 1.00 14.88 112 PHE B CA 1
ATOM 825 C C . PHE B 2 16 ? 23.731 27.641 19.491 1.00 14.13 112 PHE B C 1
ATOM 826 O O . PHE B 2 16 ? 23.943 28.079 18.335 1.00 15.87 112 PHE B O 1
ATOM 834 N N . GLY B 2 17 ? 22.566 27.167 19.853 1.00 12.43 113 GLY B N 1
ATOM 835 C CA . GLY B 2 17 ? 21.539 26.870 18.884 1.00 10.28 113 GLY B CA 1
ATOM 836 C C . GLY B 2 17 ? 21.771 25.489 18.248 1.00 9.47 113 GLY B C 1
ATOM 837 O O . GLY B 2 17 ? 22.777 24.846 18.474 1.00 8.41 113 GLY B O 1
ATOM 838 N N . GLY B 2 18 ? 20.836 25.046 17.441 1.00 10.12 114 GLY B N 1
ATOM 839 C CA . GLY B 2 18 ? 20.967 23.702 16.875 1.00 9.11 114 GLY B CA 1
ATOM 840 C C . GLY B 2 18 ? 19.675 23.323 16.205 1.00 9.78 114 GLY B C 1
ATOM 841 O O . GLY B 2 18 ? 18.695 24.083 16.243 1.00 9.00 114 GLY B O 1
ATOM 842 N N . PRO B 2 19 ? 19.698 22.174 15.525 1.00 8.12 115 PRO B N 1
ATOM 843 C CA . PRO B 2 19 ? 18.565 21.708 14.734 1.00 9.28 115 PRO B CA 1
ATOM 844 C C . PRO B 2 19 ? 17.655 20.755 15.499 1.00 8.50 115 PRO B C 1
ATOM 845 O O . PRO B 2 19 ? 16.758 20.203 14.876 1.00 10.13 115 PRO B O 1
ATOM 849 N N . PHE B 2 20 ? 17.793 20.633 16.816 1.00 6.32 116 PHE B N 1
ATOM 850 C CA . PHE B 2 20 ? 16.924 19.702 17.529 1.00 6.04 116 PHE B CA 1
ATOM 851 C C . PHE B 2 20 ? 15.791 20.459 18.206 1.00 4.78 116 PHE B C 1
ATOM 852 O O . PHE B 2 20 ? 15.914 21.633 18.434 1.00 5.94 116 PHE B O 1
ATOM 860 N N . LYS B 2 21 ? 14.742 19.743 18.563 1.00 6.76 117 LYS B N 1
ATOM 861 C CA . LYS B 2 21 ? 13.635 20.308 19.341 1.00 6.48 117 LYS B CA 1
ATOM 862 C C . LYS B 2 21 ? 13.201 19.211 20.274 1.00 7.78 117 LYS B C 1
ATOM 863 O O . LYS B 2 21 ? 13.405 18.024 19.986 1.00 7.96 117 LYS B O 1
ATOM 869 N N . ILE B 2 22 ? 12.526 19.587 21.350 1.00 7.76 118 ILE B N 1
ATOM 870 C CA . ILE B 2 22 ? 11.865 18.591 22.218 1.00 7.43 118 ILE B CA 1
ATOM 871 C C . ILE B 2 22 ? 10.366 18.768 22.078 1.00 7.28 118 ILE B C 1
ATOM 872 O O . ILE B 2 22 ? 9.907 19.922 22.016 1.00 6.52 118 ILE B O 1
ATOM 877 N N . GLU B 2 23 ? 9.618 17.661 21.935 1.00 6.64 119 GLU B N 1
ATOM 878 C CA . GLU B 2 23 ? 8.139 17.735 21.804 1.00 7.66 119 GLU B CA 1
ATOM 879 C C . GLU B 2 23 ? 7.451 16.764 22.750 1.00 8.14 119 GLU B C 1
ATOM 880 O O . GLU B 2 23 ? 8.058 15.839 23.258 1.00 9.13 119 GLU B O 1
ATOM 886 N N . GLU B 2 24 ? 6.159 16.943 22.951 1.00 9.35 120 GLU B N 1
ATOM 887 C CA . GLU B 2 24 ? 5.395 16.022 23.773 1.00 11.76 120 GLU B CA 1
ATOM 888 C C . GLU B 2 24 ? 5.148 14.769 22.994 1.00 12.79 120 GLU B C 1
ATOM 889 O O . GLU B 2 24 ? 4.933 14.843 21.794 1.00 13.31 120 GLU B O 1
ATOM 895 N N . GLY B 2 25 ? 5.170 13.627 23.661 1.00 13.85 121 GLY B N 1
ATOM 896 C CA . GLY B 2 25 ? 4.901 12.373 22.981 1.00 17.29 121 GLY B CA 1
ATOM 897 C C . GLY B 2 25 ? 4.475 11.304 23.954 1.00 18.80 121 GLY B C 1
ATOM 898 O O . GLY B 2 25 ? 5.156 11.065 24.935 1.00 20.57 121 GLY B O 1
ATOM 899 N N . LYS B 2 26 ? 3.353 10.653 23.671 1.00 20.16 122 LYS B N 1
ATOM 900 C CA . LYS B 2 26 ? 2.827 9.544 24.489 1.00 20.90 122 LYS B CA 1
ATOM 901 C C . LYS B 2 26 ? 3.571 9.183 25.803 1.00 20.37 122 LYS B C 1
ATOM 902 O O . LYS B 2 26 ? 4.552 8.422 25.794 1.00 21.62 122 LYS B O 1
ATOM 908 N N . SER B 2 27 ? 3.095 9.730 26.918 1.00 19.68 123 SER B N 1
ATOM 909 C CA . SER B 2 27 ? 3.648 9.503 28.273 1.00 18.91 123 SER B CA 1
ATOM 910 C C . SER B 2 27 ? 5.080 9.983 28.496 1.00 17.36 123 SER B C 1
ATOM 911 O O . SER B 2 27 ? 5.763 9.489 29.390 1.00 17.53 123 SER B O 1
ATOM 914 N N . GLY B 2 28 ? 5.525 10.952 27.698 1.00 14.52 124 GLY B N 1
ATOM 915 C CA . GLY B 2 28 ? 6.811 11.603 27.954 1.00 11.50 124 GLY B CA 1
ATOM 916 C C . GLY B 2 28 ? 7.117 12.652 26.898 1.00 9.87 124 GLY B C 1
ATOM 917 O O . GLY B 2 28 ? 6.211 13.354 26.449 1.00 8.75 124 GLY B O 1
ATOM 918 N N . TYR B 2 29 ? 8.391 12.745 26.503 1.00 7.32 125 TYR B N 1
ATOM 919 C CA . TYR B 2 29 ? 8.829 13.668 25.474 1.00 6.35 125 TYR B CA 1
ATOM 920 C C . TYR B 2 29 ? 9.543 12.895 24.369 1.00 5.89 125 TYR B C 1
ATOM 921 O O . TYR B 2 29 ? 9.898 11.728 24.553 1.00 4.10 125 TYR B O 1
ATOM 930 N N . LYS B 2 30 ? 9.690 13.529 23.214 1.00 5.45 126 LYS B N 1
ATOM 931 C CA . LYS B 2 30 ? 10.552 13.002 22.160 1.00 6.76 126 LYS B CA 1
ATOM 932 C C . LYS B 2 30 ? 11.459 14.103 21.695 1.00 7.27 126 LYS B C 1
ATOM 933 O O . LYS B 2 30 ? 11.154 15.305 21.896 1.00 7.83 126 LYS B O 1
ATOM 939 N N . ASP B 2 31 ? 12.613 13.675 21.177 1.00 7.80 127 ASP B N 1
ATOM 940 C CA . ASP B 2 31 ? 13.602 14.518 20.490 1.00 9.40 127 ASP B CA 1
ATOM 941 C C . ASP B 2 31 ? 13.311 14.452 18.984 1.00 8.27 127 ASP B C 1
ATOM 942 O O . ASP B 2 31 ? 13.093 13.352 18.422 1.00 8.46 127 ASP B O 1
ATOM 947 N N . VAL B 2 32 ? 13.334 15.611 18.329 1.00 9.02 128 VAL B N 1
ATOM 948 C CA . VAL B 2 32 ? 13.163 15.678 16.881 1.00 7.72 128 VAL B CA 1
ATOM 949 C C . VAL B 2 32 ? 14.267 16.477 16.209 1.00 7.32 128 VAL B C 1
ATOM 950 O O . VAL B 2 32 ? 14.929 17.285 16.855 1.00 5.52 128 VAL B O 1
ATOM 954 N N . TYR B 2 33 ? 14.497 16.195 14.925 1.00 7.41 129 TYR B N 1
ATOM 955 C CA . TYR B 2 33 ? 15.553 16.841 14.156 1.00 7.51 129 TYR B CA 1
ATOM 956 C C . TYR B 2 33 ? 14.956 17.629 13.018 1.00 8.73 129 TYR B C 1
ATOM 957 O O . TYR B 2 33 ? 14.246 17.057 12.208 1.00 7.12 129 TYR B O 1
ATOM 966 N N . SER B 2 34 ? 15.204 18.950 12.992 1.00 10.40 130 SER B N 1
ATOM 967 C CA . SER B 2 34 ? 14.685 19.838 11.959 1.00 11.42 130 SER B CA 1
ATOM 968 C C . SER B 2 34 ? 15.547 19.648 10.717 1.00 12.27 130 SER B C 1
ATOM 969 O O . SER B 2 34 ? 16.666 20.168 10.643 1.00 12.09 130 SER B O 1
ATOM 972 N N . SER B 2 35 ? 15.061 18.844 9.780 1.00 12.65 131 SER B N 1
ATOM 973 C CA . SER B 2 35 ? 15.887 18.451 8.639 1.00 14.78 131 SER B CA 1
ATOM 974 C C . SER B 2 35 ? 16.054 19.608 7.650 1.00 14.76 131 SER B C 1
ATOM 975 O O . SER B 2 35 ? 15.297 20.599 7.703 1.00 14.63 131 SER B O 1
ATOM 978 N N . SER B 2 36 ? 17.062 19.530 6.778 1.00 15.96 132 SER B N 1
ATOM 979 C CA . SER B 2 36 ? 17.329 20.688 5.902 1.00 17.65 132 SER B CA 1
ATOM 980 C C . SER B 2 36 ? 16.178 20.907 4.913 1.00 17.25 132 SER B C 1
ATOM 981 O O . SER B 2 36 ? 16.023 21.987 4.328 1.00 16.95 132 SER B O 1
ATOM 984 N N . LYS B 2 37 ? 15.344 19.891 4.760 1.00 16.23 133 LYS B N 1
ATOM 985 C CA . LYS B 2 37 ? 14.182 20.040 3.898 1.00 16.48 133 LYS B CA 1
ATOM 986 C C . LYS B 2 37 ? 12.939 20.554 4.556 1.00 15.72 133 LYS B C 1
ATOM 987 O O . LYS B 2 37 ? 11.899 20.662 3.921 1.00 16.90 133 LYS B O 1
ATOM 993 N N . GLY B 2 38 ? 13.018 20.862 5.824 1.00 15.02 134 GLY B N 1
ATOM 994 C CA . GLY B 2 38 ? 11.935 21.612 6.402 1.00 14.90 134 GLY B CA 1
ATOM 995 C C . GLY B 2 38 ? 10.901 20.739 7.075 1.00 13.58 134 GLY B C 1
ATOM 996 O O . GLY B 2 38 ? 9.848 21.244 7.405 1.00 15.58 134 GLY B O 1
ATOM 997 N N . ARG B 2 39 ? 11.180 19.452 7.235 1.00 12.15 135 ARG B N 1
ATOM 998 C CA . ARG B 2 39 ? 10.336 18.562 8.054 1.00 11.98 135 ARG B CA 1
ATOM 999 C C . ARG B 2 39 ? 11.068 18.141 9.326 1.00 11.68 135 ARG B C 1
ATOM 1000 O O . ARG B 2 39 ? 12.231 17.728 9.254 1.00 12.38 135 ARG B O 1
ATOM 1008 N N . ASP B 2 40 ? 10.403 18.252 10.476 1.00 9.57 136 ASP B N 1
ATOM 1009 C CA . ASP B 2 40 ? 10.979 17.767 11.739 1.00 9.51 136 ASP B CA 1
ATOM 1010 C C . ASP B 2 40 ? 10.814 16.267 11.771 1.00 8.42 136 ASP B C 1
ATOM 1011 O O . ASP B 2 40 ? 9.716 15.769 11.587 1.00 8.31 136 ASP B O 1
ATOM 1016 N N . LEU B 2 41 ? 11.903 15.558 12.009 1.00 5.39 137 LEU B N 1
ATOM 1017 C CA . LEU B 2 41 ? 11.916 14.089 11.982 1.00 5.52 137 LEU B CA 1
ATOM 1018 C C . LEU B 2 41 ? 12.188 13.522 13.381 1.00 5.36 137 LEU B C 1
ATOM 1019 O O . LEU B 2 41 ? 13.090 14.000 14.067 1.00 5.96 137 LEU B O 1
ATOM 1024 N N . ASP B 2 42 ? 11.425 12.507 13.803 1.00 5.15 138 ASP B N 1
ATOM 1025 C CA . ASP B 2 42 ? 11.603 11.889 15.119 1.00 5.92 138 ASP B CA 1
ATOM 1026 C C . ASP B 2 42 ? 12.986 11.231 15.229 1.00 6.96 138 ASP B C 1
ATOM 1027 O O . ASP B 2 42 ? 13.459 10.594 14.290 1.00 6.30 138 ASP B O 1
ATOM 1032 N N . ASP B 2 43 ? 13.609 11.347 16.398 1.00 6.21 139 ASP B N 1
ATOM 1033 C CA . ASP B 2 43 ? 14.775 10.552 16.697 1.00 6.99 139 ASP B CA 1
ATOM 1034 C C . ASP B 2 43 ? 14.302 9.316 17.444 1.00 6.52 139 ASP B C 1
ATOM 1035 O O . ASP B 2 43 ? 13.447 9.395 18.364 1.00 7.57 139 ASP B O 1
ATOM 1040 N N . GLY B 2 44 ? 14.833 8.163 17.057 1.00 7.10 140 GLY B N 1
ATOM 1041 C CA . GLY B 2 44 ? 14.402 6.901 17.653 1.00 6.56 140 GLY B CA 1
ATOM 1042 C C . GLY B 2 44 ? 15.611 6.017 17.852 1.00 7.20 140 GLY B C 1
ATOM 1043 O O . GLY B 2 44 ? 16.765 6.478 17.685 1.00 6.92 140 GLY B O 1
ATOM 1044 N N . ILE B 2 45 ? 15.380 4.771 18.257 1.00 7.06 141 ILE B N 1
ATOM 1045 C CA . ILE B 2 45 ? 16.474 3.826 18.524 1.00 7.78 141 ILE B CA 1
ATOM 1046 C C . ILE B 2 45 ? 16.548 2.694 17.492 1.00 8.69 141 ILE B C 1
ATOM 1047 O O . ILE B 2 45 ? 15.533 2.102 17.113 1.00 8.52 141 ILE B O 1
ATOM 1052 N N . GLU B 2 46 ? 17.759 2.376 17.065 1.00 7.96 142 GLU B N 1
ATOM 1053 C CA . GLU B 2 46 ? 18.002 1.245 16.183 1.00 10.86 142 GLU B CA 1
ATOM 1054 C C . GLU B 2 46 ? 19.146 0.469 16.803 1.00 10.58 142 GLU B C 1
ATOM 1055 O O . GLU B 2 46 ? 20.160 1.056 17.239 1.00 10.73 142 GLU B O 1
ATOM 1061 N N . VAL B 2 47 ? 18.979 -0.835 16.930 1.00 11.49 143 VAL B N 1
ATOM 1062 C CA . VAL B 2 47 ? 20.050 -1.625 17.538 1.00 14.23 143 VAL B CA 1
ATOM 1063 C C . VAL B 2 47 ? 21.048 -1.984 16.422 1.00 15.12 143 VAL B C 1
ATOM 1064 O O . VAL B 2 47 ? 20.645 -2.557 15.395 1.00 15.72 143 VAL B O 1
ATOM 1068 N N . ASN B 2 48 ? 22.317 -1.589 16.582 1.00 16.02 144 ASN B N 1
ATOM 1069 C CA . ASN B 2 48 ? 23.325 -1.825 15.528 1.00 16.60 144 ASN B CA 1
ATOM 1070 C C . ASN B 2 48 ? 24.040 -3.158 15.620 1.00 17.47 144 ASN B C 1
ATOM 1071 O O . ASN B 2 48 ? 23.680 -4.008 16.431 1.00 17.18 144 ASN B O 1
ATOM 1076 N N . LYS B 2 49 ? 25.046 -3.322 14.760 1.00 18.01 145 LYS B N 1
ATOM 1077 C CA . LYS B 2 49 ? 25.686 -4.616 14.574 1.00 20.02 145 LYS B CA 1
ATOM 1078 C C . LYS B 2 49 ? 26.507 -5.026 15.791 1.00 19.99 145 LYS B C 1
ATOM 1079 O O . LYS B 2 49 ? 26.810 -6.185 15.959 1.00 19.98 145 LYS B O 1
ATOM 1085 N N . LYS B 2 50 ? 26.832 -4.077 16.648 1.00 20.88 146 LYS B N 1
ATOM 1086 C CA . LYS B 2 50 ? 27.502 -4.423 17.899 1.00 20.79 146 LYS B CA 1
ATOM 1087 C C . LYS B 2 50 ? 26.596 -4.252 19.138 1.00 20.06 146 LYS B C 1
ATOM 1088 O O . LYS B 2 50 ? 27.085 -3.985 20.255 1.00 19.76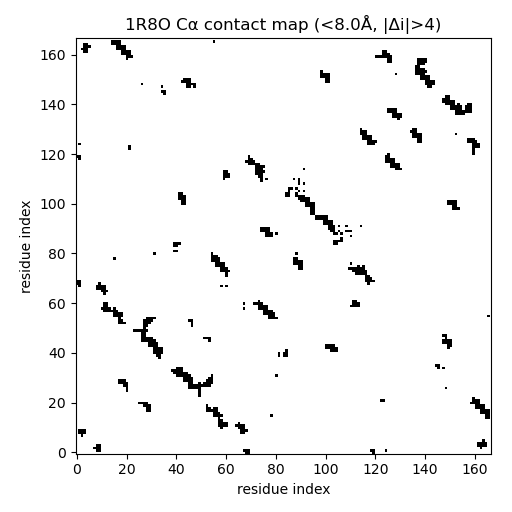 146 LYS B O 1
ATOM 1094 N N . LYS B 2 51 ? 25.286 -4.432 18.911 1.00 17.52 147 LYS B N 1
ATOM 1095 C CA . LYS B 2 51 ? 24.262 -4.460 19.958 1.00 16.71 147 LYS B CA 1
ATOM 1096 C C . LYS B 2 51 ? 24.106 -3.129 20.706 1.00 15.14 147 LYS B C 1
ATOM 1097 O O . LYS B 2 51 ? 23.614 -3.087 21.839 1.00 15.38 147 LYS B O 1
ATOM 1103 N N . GLU B 2 52 ? 24.492 -2.049 20.040 1.00 13.00 148 GLU B N 1
ATOM 1104 C CA . GLU B 2 52 ? 24.355 -0.699 20.569 1.00 13.12 148 GLU B CA 1
ATOM 1105 C C . GLU B 2 52 ? 22.979 -0.174 20.238 1.00 11.12 148 GLU B C 1
ATOM 1106 O O . GLU B 2 52 ? 22.484 -0.370 19.138 1.00 10.36 148 GLU B O 1
ATOM 1112 N N . LYS B 2 53 ? 22.338 0.487 21.195 1.00 10.06 149 LYS B N 1
ATOM 1113 C CA . LYS B 2 53 ? 21.049 1.062 20.924 1.00 7.36 149 LYS B CA 1
ATOM 1114 C C . LYS B 2 53 ? 21.344 2.482 20.434 1.00 7.33 149 LYS B C 1
ATOM 1115 O O . LYS B 2 53 ? 21.440 3.405 21.228 1.00 6.17 149 LYS B O 1
ATOM 1121 N N . ARG B 2 54 ? 21.451 2.642 19.123 1.00 6.80 150 ARG B N 1
ATOM 1122 C CA . ARG B 2 54 ? 21.864 3.911 18.497 1.00 7.23 150 ARG B CA 1
ATOM 1123 C C . ARG B 2 54 ? 20.710 4.900 18.383 1.00 6.37 150 ARG B C 1
ATOM 1124 O O . ARG B 2 54 ? 19.585 4.523 17.974 1.00 7.45 150 ARG B O 1
ATOM 1132 N N . LEU B 2 55 ? 20.981 6.177 18.668 1.00 7.18 151 LEU B N 1
ATOM 1133 C CA . LEU B 2 55 ? 19.973 7.253 18.467 1.00 6.99 151 LEU B CA 1
ATOM 1134 C C . LEU B 2 55 ? 20.112 7.654 17.005 1.00 7.32 151 LEU B C 1
ATOM 1135 O O . LEU B 2 55 ? 21.200 8.048 16.567 1.00 7.11 151 LEU B O 1
ATOM 1140 N N . VAL B 2 56 ? 19.031 7.446 16.252 1.00 6.71 152 VAL B N 1
ATOM 1141 C CA . VAL B 2 56 ? 19.034 7.666 14.823 1.00 6.46 152 VAL B CA 1
ATOM 1142 C C . VAL B 2 56 ? 17.801 8.451 14.408 1.00 7.50 152 VAL B C 1
ATOM 1143 O O . VAL B 2 56 ? 16.831 8.581 15.171 1.00 6.78 152 VAL B O 1
ATOM 1147 N N . VAL B 2 57 ? 17.834 8.977 13.185 1.00 6.74 153 VAL B N 1
ATOM 1148 C CA . VAL B 2 57 ? 16.638 9.579 12.609 1.00 7.26 153 VAL B CA 1
ATOM 1149 C C . VAL B 2 57 ? 15.753 8.426 12.228 1.00 7.85 153 VAL B C 1
ATOM 1150 O O . VAL B 2 57 ? 16.104 7.601 11.345 1.00 8.12 153 VAL B O 1
ATOM 1154 N N . LYS B 2 58 ? 14.608 8.347 12.906 1.00 6.32 154 LYS B N 1
ATOM 1155 C CA . LYS B 2 58 ? 13.679 7.245 12.746 1.00 7.82 154 LYS B CA 1
ATOM 1156 C C . LYS B 2 58 ? 12.268 7.768 12.691 1.00 6.79 154 LYS B C 1
ATOM 1157 O O . LYS B 2 58 ? 11.495 7.674 13.647 1.00 6.37 154 LYS B O 1
ATOM 1163 N N . ASP B 2 59 ? 11.938 8.264 11.500 1.00 7.79 155 ASP B N 1
ATOM 1164 C CA . ASP B 2 59 ? 10.698 8.951 11.167 1.00 8.66 155 ASP B CA 1
ATOM 1165 C C . ASP B 2 59 ? 9.478 8.165 11.680 1.00 7.76 155 ASP B C 1
ATOM 1166 O O . ASP B 2 59 ? 9.225 7.071 11.202 1.00 8.53 155 ASP B O 1
ATOM 1171 N N . GLY B 2 60 ? 8.746 8.723 12.641 1.00 5.80 156 GLY B N 1
ATOM 1172 C CA . GLY B 2 60 ? 7.465 8.160 13.085 1.00 7.56 156 GLY B CA 1
ATOM 1173 C C . GLY B 2 60 ? 7.638 7.113 14.198 1.00 8.84 156 GLY B C 1
ATOM 1174 O O . GLY B 2 60 ? 6.670 6.517 14.665 1.00 9.37 156 GLY B O 1
ATOM 1175 N N . ASN B 2 61 ? 8.865 6.867 14.611 1.00 8.57 157 ASN B N 1
ATOM 1176 C CA . ASN B 2 61 ? 9.143 5.905 15.676 1.00 8.59 157 ASN B CA 1
ATOM 1177 C C . ASN B 2 61 ? 10.027 6.484 16.780 1.00 8.71 157 ASN B C 1
ATOM 1178 O O . ASN B 2 61 ? 11.171 6.045 16.943 1.00 6.29 157 ASN B O 1
ATOM 1183 N N . PRO B 2 62 ? 9.524 7.480 17.519 1.00 8.40 158 PRO B N 1
ATOM 1184 C CA . PRO B 2 62 ? 10.352 8.224 18.477 1.00 7.09 158 PRO B CA 1
ATOM 1185 C C . PRO B 2 62 ? 10.784 7.430 19.716 1.00 7.24 158 PRO B C 1
ATOM 1186 O O . PRO B 2 62 ? 10.065 6.539 20.190 1.00 8.20 158 PRO B O 1
ATOM 1190 N N . PHE B 2 63 ? 11.958 7.769 20.246 1.00 7.02 159 PHE B N 1
ATOM 1191 C CA . PHE B 2 63 ? 12.459 7.252 21.531 1.00 6.17 159 PHE B CA 1
ATOM 1192 C C . PHE B 2 63 ? 11.797 8.178 22.557 1.00 5.88 159 PHE B C 1
ATOM 1193 O O . PHE B 2 63 ? 12.017 9.397 22.499 1.00 8.02 159 PHE B O 1
ATOM 1201 N N . ILE B 2 64 ? 11.001 7.624 23.478 1.00 6.13 160 ILE B N 1
ATOM 1202 C CA . ILE B 2 64 ? 10.302 8.460 24.469 1.00 5.49 160 ILE B CA 1
ATOM 1203 C C . ILE B 2 64 ? 11.117 8.599 25.740 1.00 5.07 160 ILE B C 1
ATOM 1204 O O . ILE B 2 64 ? 11.582 7.586 26.317 1.00 5.77 160 ILE B O 1
ATOM 1209 N N . ILE B 2 65 ? 11.310 9.859 26.172 1.00 6.04 161 ILE B N 1
ATOM 1210 C CA . ILE B 2 65 ? 12.307 10.198 27.185 1.00 6.36 161 ILE B CA 1
ATOM 1211 C C . ILE B 2 65 ? 11.753 11.111 28.273 1.00 6.77 161 ILE B C 1
ATOM 1212 O O . ILE B 2 65 ? 10.659 11.697 28.158 1.00 6.12 161 ILE B O 1
ATOM 1217 N N . ARG B 2 66 ? 12.528 11.206 29.347 1.00 5.49 162 ARG B N 1
ATOM 1218 C CA . ARG B 2 66 ? 12.317 12.179 30.408 1.00 6.94 162 ARG B CA 1
ATOM 1219 C C . ARG B 2 66 ? 13.705 12.738 30.756 1.00 6.24 162 ARG B C 1
ATOM 1220 O O . ARG B 2 66 ? 14.739 12.138 30.378 1.00 7.37 162 ARG B O 1
ATOM 1228 N N . PHE B 2 67 ? 13.734 13.878 31.448 1.00 6.94 163 PHE B N 1
ATOM 1229 C CA . PHE B 2 67 ? 14.958 14.640 31.646 1.00 7.08 163 PHE B CA 1
ATOM 1230 C C . PHE B 2 67 ? 15.211 14.797 33.125 1.00 6.93 163 PHE B C 1
ATOM 1231 O O . PHE B 2 67 ? 14.415 15.417 33.837 1.00 6.20 163 PHE B O 1
ATOM 1239 N N . LYS B 2 68 ? 16.295 14.207 33.599 1.00 6.10 164 LYS B N 1
ATOM 1240 C CA . LYS B 2 68 ? 16.623 14.236 35.018 1.00 6.19 164 LYS B CA 1
ATOM 1241 C C . LYS B 2 68 ? 17.731 15.233 35.277 1.00 5.35 164 LYS B C 1
ATOM 1242 O O . LYS B 2 68 ? 18.803 15.122 34.718 1.00 3.32 164 LYS B O 1
ATOM 1248 N N . LYS B 2 69 ? 17.472 16.200 36.141 1.00 4.87 165 LYS B N 1
ATOM 1249 C CA . LYS B 2 69 ? 18.424 17.251 36.411 1.00 5.78 165 LYS B CA 1
ATOM 1250 C C . LYS B 2 69 ? 19.568 16.673 37.168 1.00 7.12 165 LYS B C 1
ATOM 1251 O O . LYS B 2 69 ? 19.372 15.906 38.110 1.00 6.32 165 LYS B O 1
ATOM 1257 N N . SER B 2 70 ? 20.775 17.025 36.744 1.00 9.79 166 SER B N 1
ATOM 1258 C CA . SER B 2 70 ? 21.978 16.536 37.397 1.00 14.51 166 SER B CA 1
ATOM 1259 C C . SER B 2 70 ? 22.056 17.009 38.856 1.00 16.27 166 SER B C 1
ATOM 1260 O O . SER B 2 70 ? 21.785 18.174 39.160 1.00 15.97 166 SER B O 1
ATOM 1263 N N . GLY B 2 71 ? 22.413 16.089 39.751 1.00 17.80 167 GLY B N 1
ATOM 1264 C CA . GLY B 2 71 ? 22.364 16.351 41.176 1.00 20.39 167 GLY B CA 1
ATOM 1265 C C . GLY B 2 71 ? 21.008 15.936 41.743 1.00 21.58 167 GLY B C 1
ATOM 1266 O O . GLY B 2 71 ? 20.194 15.272 41.082 1.00 23.18 167 GLY B O 1
#

B-factor: mean 13.23, std 8.95, range [2.0, 63.06]

Radius of gyration: 14.43 Å; Cα contacts (8 Å, |Δi|>4): 455; chains: 2; bounding box: 36×39×37 Å

Secondary structure (DSSP, 8-state):
----TTSPPPBSSSS-EEEEESSSSS--SEEEE--TT-SS--EEEE-SSTT-----EEEE-SS--SB--TT--BEEEESS--TTS-SSEE-EEE--/----EEES--TTS-SS--SEEEEEETTEEEEEEE-TTS-EEEEEEEE-TTS-EEEEE-TT-PPPEEEEEP-

Nearest PDB structures (foldseek):
  1r8o-assembly1_A  TM=1.011E+00  e=4.399E-18  Copaifera langsdorffii
  4an6-assembly1_B  TM=9.592E-01  e=8.253E-09  Tamarindus indica
  2qyi-assembly1_B  TM=9.430E-01  e=2.225E-08  Psophocarpus tetragonolobus
  4an6-assembly1_A  TM=9.442E-01  e=9.567E-08  Tamarindus indica
  8hnr-assembly1_A  TM=9.187E-01  e=1.140E-07  Albizia procera

Sequence (167 aa):
RLVDTDGKPIENDGAEYYILPSVRGKGGGLVLAKSGGEKCPLSVVQSPSELSNGLPVRFKASPRSKYISVGMLLGIEVIESPECAPKPSMWSVKSGWKLPSVTVGNPKVSVFGGPFKIEEGKSGYKDVYSSSKGRDLDDGIEVNKKKEKRLVVKDGNPFIIRFKKSG

CATH classification: 2.30.30.480

Foldseek 3Di:
DDDPPVRHFAFAQDDWDQAFDPDAPQATTWEFAADDPDPFGQHIDGHRDNVDSYFIWHWHAPPPDGGDDPPGDIWIFRPDGDPPADPSRIDDDDDD/DDFAFDDPPDPPDDPPDAQWDWADDDPAIWIWGCDPVG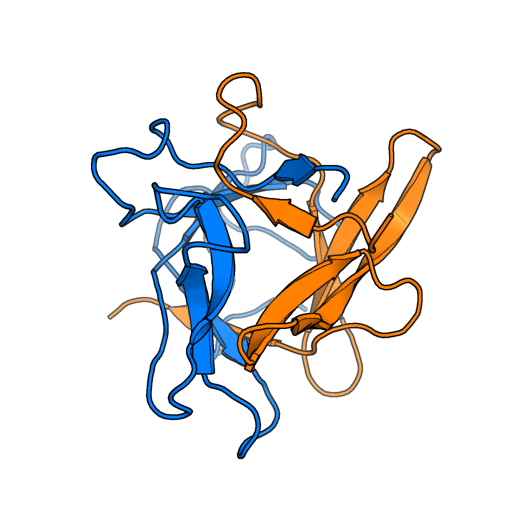DTFTWDFDQDPVRDGTTGRDGPHTDGDHDDDDD